Protein AF-A0A8S3D460-F1 (afdb_monomer)

InterPro domains:
  IPR003959 ATPase, AAA-type, core [PF00004] (3-34)
  IPR003960 ATPase, AAA-type, conserved site [PS00674] (6-25)
  IPR027417 P-loop containing nucleoside triphosphate hydrolase [G3DSA:3.40.50.300] (2-35)
  IPR027417 P-loop containing nucleoside triphospha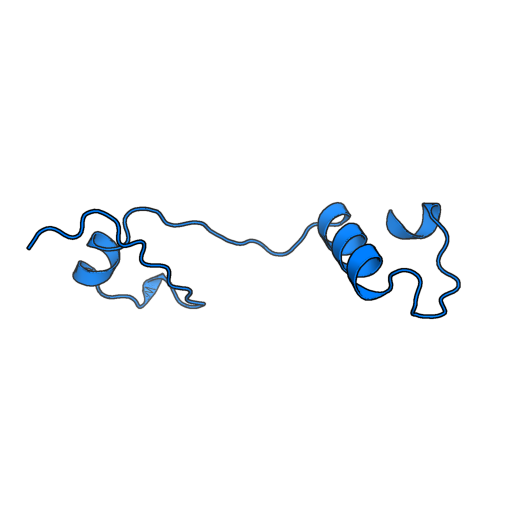te hydrolase [SSF52540] (2-52)
  IPR050304 Microtubule-severing AAA ATPase [PTHR23074] (4-61)

Mean predicted aligned error: 6.46 Å

Secondary structure (DSSP, 8-state):
---TT-------S-GGGS-HHHHHH-------PPP-HHHHHHHHHHHHTTTS-----GGGTT-

Foldseek 3Di:
DDCPPDDDDDDDPCVPPDDPVVCVVCVDDDDDDDDDLLRVLVVCCVVCPPPHDDPDDPVNSRD

pLDDT: mean 87.57, std 9.93, range [49.72, 97.75]

Organism: NCBI:txid392030

Sequence (63 aa):
TDNAGVLVLAATNIPWSLDTAIRRRFEQRIYIPLPGMNERAAMFKTHLGTNTFHTIKEHEWMQ

Solvent-accessib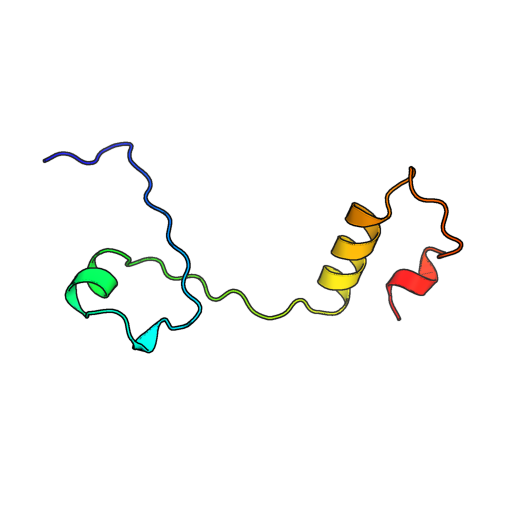le surface area (backbone atoms only — not comparable to full-atom values): 4521 Å² total; per-residue (Å²): 135,86,64,83,92,68,85,88,84,88,86,74,97,59,74,85,78,56,54,69,72,58,51,64,74,50,73,82,77,83,86,82,74,84,74,52,69,70,55,46,32,52,50,49,54,65,75,41,52,89,86,45,94,73,88,83,50,84,79,62,50,78,111

Structure (mmCIF, N/CA/C/O backbone):
data_AF-A0A8S3D460-F1
#
_entry.id   AF-A0A8S3D460-F1
#
loop_
_atom_site.group_PDB
_atom_site.id
_atom_site.type_symbol
_atom_site.label_atom_id
_atom_site.label_alt_id
_atom_site.label_comp_id
_atom_site.label_asym_id
_atom_site.label_entity_id
_atom_site.label_seq_id
_atom_site.pdbx_PDB_ins_code
_atom_site.Cartn_x
_atom_site.Cartn_y
_atom_site.Cartn_z
_atom_site.occupancy
_atom_site.B_iso_or_equiv
_atom_site.auth_seq_id
_atom_site.auth_comp_id
_atom_site.auth_asym_id
_atom_site.auth_atom_id
_atom_site.pdbx_PDB_model_num
ATOM 1 N N . THR A 1 1 ? -13.551 4.870 25.406 1.00 49.72 1 THR A N 1
ATOM 2 C CA . THR A 1 1 ? -12.268 4.335 24.913 1.00 49.72 1 THR A CA 1
ATOM 3 C C . THR A 1 1 ? -11.878 5.165 23.720 1.00 49.72 1 THR A C 1
ATOM 5 O O . THR A 1 1 ? -12.455 5.0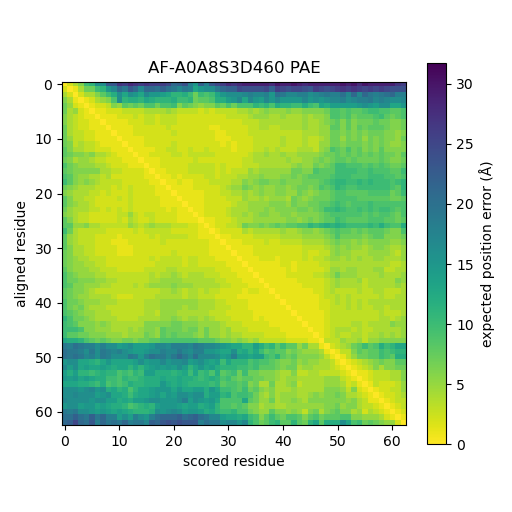04 22.654 1.00 49.72 1 THR A O 1
ATOM 8 N N . ASP A 1 2 ? -11.026 6.155 23.954 1.00 66.38 2 ASP A N 1
ATOM 9 C CA . ASP A 1 2 ? -10.584 7.081 22.918 1.00 66.38 2 ASP A CA 1
A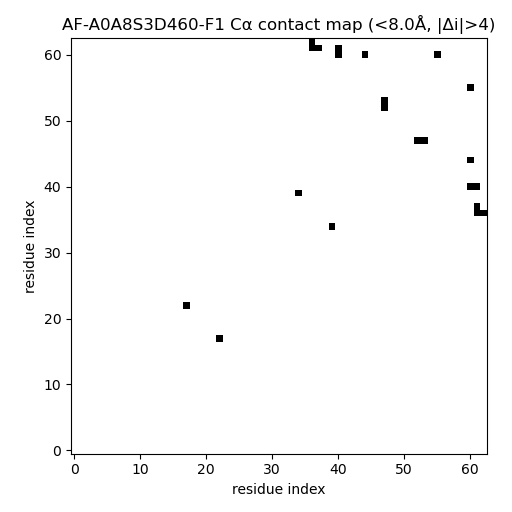TOM 10 C C . ASP A 1 2 ? -9.398 6.448 22.179 1.00 66.38 2 ASP A C 1
ATOM 12 O O . ASP A 1 2 ? -8.329 6.274 22.756 1.00 66.38 2 ASP A O 1
ATOM 16 N N . ASN A 1 3 ? -9.624 6.011 20.938 1.00 74.75 3 ASN A N 1
ATOM 17 C CA . ASN A 1 3 ? -8.586 5.446 20.068 1.00 74.75 3 ASN A CA 1
ATOM 18 C C . ASN A 1 3 ? -7.863 6.547 19.264 1.00 74.75 3 ASN A C 1
ATOM 20 O O . ASN A 1 3 ? -7.234 6.249 18.245 1.00 74.75 3 ASN A O 1
ATOM 24 N N . ALA A 1 4 ? -7.975 7.817 19.675 1.00 84.12 4 ALA A N 1
ATOM 25 C CA . ALA A 1 4 ? -7.275 8.924 19.041 1.00 84.12 4 ALA A CA 1
ATOM 26 C C . ALA A 1 4 ? -5.770 8.629 18.915 1.00 84.12 4 ALA A C 1
ATOM 28 O O . ALA A 1 4 ? -5.087 8.322 19.890 1.00 84.12 4 ALA A O 1
ATOM 29 N N . GLY A 1 5 ? -5.259 8.708 17.684 1.00 89.31 5 GLY A N 1
ATOM 30 C CA . GLY A 1 5 ? -3.843 8.501 17.370 1.00 89.31 5 GLY A CA 1
ATOM 31 C C . GLY A 1 5 ? -3.428 7.062 17.046 1.00 89.31 5 GLY A C 1
ATOM 32 O O . GLY A 1 5 ? -2.260 6.846 16.732 1.00 89.31 5 GLY A O 1
ATOM 33 N N . VAL A 1 6 ? -4.341 6.082 17.064 1.00 91.38 6 VAL A N 1
ATOM 34 C CA . VAL A 1 6 ? -4.026 4.694 16.676 1.00 91.38 6 VAL A CA 1
ATOM 35 C C . VAL A 1 6 ? -4.523 4.399 15.259 1.00 91.38 6 VAL A C 1
ATOM 37 O O . VAL A 1 6 ? -5.722 4.440 14.991 1.00 91.38 6 VAL A O 1
ATOM 40 N N . LEU A 1 7 ? -3.602 4.038 14.359 1.00 91.81 7 LEU A N 1
ATOM 41 C CA . LEU A 1 7 ? -3.917 3.510 13.028 1.00 91.81 7 LEU A CA 1
ATOM 42 C C . LEU A 1 7 ? -3.831 1.981 13.041 1.00 91.81 7 LEU A C 1
ATOM 44 O O . LEU A 1 7 ? -2.797 1.417 13.397 1.00 91.81 7 LEU A O 1
ATOM 48 N N . VAL A 1 8 ? -4.899 1.311 12.605 1.00 91.94 8 VAL A N 1
ATOM 49 C CA . VAL A 1 8 ? -4.931 -0.150 12.456 1.00 91.94 8 VAL A CA 1
ATOM 50 C C . VAL A 1 8 ? -4.929 -0.508 10.974 1.00 91.94 8 VAL A C 1
ATOM 52 O O . VAL A 1 8 ? -5.802 -0.073 10.225 1.00 91.94 8 VAL A O 1
ATOM 55 N N . LEU A 1 9 ? -3.963 -1.333 10.567 1.00 95.56 9 LEU A N 1
ATOM 56 C CA . LEU A 1 9 ? -3.844 -1.885 9.217 1.00 95.56 9 LEU A CA 1
ATOM 57 C C . LEU A 1 9 ? -4.007 -3.408 9.265 1.00 95.56 9 LEU A C 1
ATOM 59 O O . LEU A 1 9 ? -3.562 -4.058 10.209 1.00 95.56 9 LEU A O 1
ATOM 63 N N . ALA A 1 10 ? -4.637 -3.977 8.240 1.00 95.31 10 ALA A N 1
ATOM 64 C CA . ALA A 1 10 ? -4.808 -5.417 8.077 1.00 95.31 10 ALA A CA 1
ATOM 65 C C . ALA A 1 10 ? -4.799 -5.786 6.585 1.00 95.31 10 ALA A C 1
ATOM 67 O O . ALA A 1 10 ? -5.193 -4.980 5.744 1.00 95.31 10 ALA A O 1
ATOM 68 N N . ALA A 1 11 ? -4.380 -7.011 6.263 1.00 96.81 11 ALA A N 1
ATOM 69 C CA . ALA A 1 11 ? -4.373 -7.552 4.904 1.00 96.81 11 ALA A CA 1
ATOM 70 C C . ALA A 1 11 ? -5.023 -8.943 4.881 1.00 96.81 11 ALA A C 1
ATOM 72 O O . ALA A 1 11 ? -4.880 -9.718 5.826 1.00 96.81 11 ALA A O 1
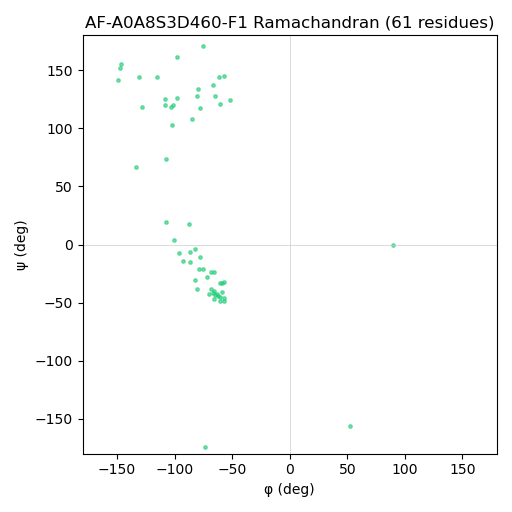ATOM 73 N N . THR A 1 12 ? -5.751 -9.266 3.809 1.00 96.25 12 THR A N 1
ATOM 74 C CA . THR A 1 12 ? -6.3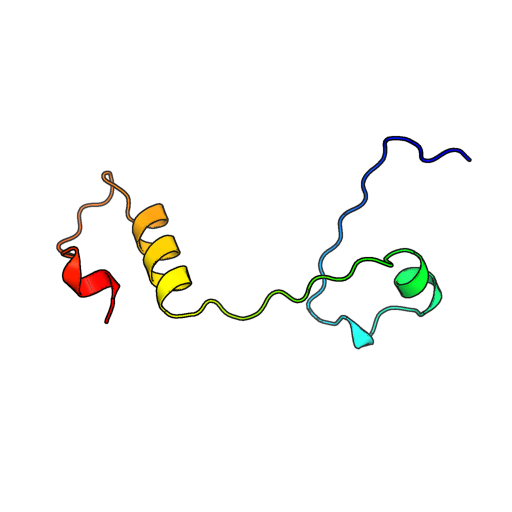73 -10.583 3.614 1.00 96.25 12 THR A CA 1
ATOM 75 C C . THR A 1 12 ? -6.462 -10.928 2.133 1.00 96.25 12 THR A C 1
ATOM 77 O O . THR A 1 12 ? -6.798 -10.074 1.314 1.00 96.25 12 THR A O 1
ATOM 80 N N . ASN A 1 13 ? -6.225 -12.199 1.804 1.00 97.56 13 ASN A N 1
ATOM 81 C CA . ASN A 1 13 ? -6.459 -12.743 0.464 1.00 97.56 13 ASN A CA 1
ATOM 82 C C . ASN A 1 13 ? -7.908 -13.235 0.274 1.00 97.56 13 ASN A C 1
ATOM 84 O O . ASN A 1 13 ? -8.282 -13.617 -0.830 1.00 97.56 13 ASN A O 1
ATOM 88 N N . ILE A 1 14 ? -8.726 -13.251 1.338 1.00 95.38 14 ILE A N 1
ATOM 89 C CA . ILE A 1 14 ? -10.089 -13.810 1.338 1.00 95.38 14 ILE A CA 1
ATOM 90 C C . ILE A 1 14 ? -11.070 -12.823 2.014 1.00 95.38 14 ILE A C 1
ATOM 92 O O . ILE A 1 14 ? -11.593 -13.092 3.099 1.00 95.38 14 ILE A O 1
ATOM 96 N N . PRO A 1 15 ? -11.328 -11.639 1.425 1.00 93.12 15 PRO A N 1
ATOM 97 C CA . PRO A 1 15 ? -12.109 -10.577 2.073 1.00 93.12 15 PRO A CA 1
ATOM 98 C C . PRO A 1 15 ? -13.588 -10.929 2.316 1.00 93.12 15 PRO A C 1
ATOM 100 O O . PRO A 1 15 ? -14.216 -10.360 3.209 1.00 93.12 15 PRO A O 1
ATOM 103 N N . TRP A 1 16 ? -14.159 -11.861 1.548 1.00 92.81 16 TRP A N 1
ATOM 104 C CA . TRP A 1 16 ? -15.558 -12.291 1.688 1.00 92.81 16 TRP A CA 1
ATOM 105 C C . TRP A 1 16 ? -15.805 -13.211 2.888 1.00 92.81 16 TRP A C 1
ATOM 107 O O . TRP A 1 16 ? -16.938 -13.284 3.355 1.00 92.81 16 TRP A O 1
ATOM 117 N N . SER A 1 17 ? -14.770 -13.874 3.410 1.00 95.44 17 SER A N 1
ATOM 118 C CA . SER A 1 17 ? -14.880 -14.768 4.573 1.00 95.44 17 SER A CA 1
ATOM 119 C C . SER A 1 17 ? -14.850 -14.032 5.916 1.00 95.44 17 SER A C 1
ATOM 121 O O . SER A 1 17 ? -14.990 -14.661 6.961 1.00 95.44 17 SER A O 1
ATOM 123 N N . LEU A 1 18 ? -14.645 -12.712 5.910 1.00 93.88 18 LEU A N 1
ATOM 124 C CA . LEU A 1 18 ? -14.544 -11.920 7.129 1.00 93.88 18 LEU A CA 1
ATOM 125 C C . LEU A 1 18 ? -15.927 -11.621 7.716 1.00 93.88 18 LEU A C 1
ATOM 127 O O . LEU A 1 18 ? -16.826 -11.171 6.999 1.00 93.88 18 LEU A O 1
ATOM 131 N N . ASP A 1 19 ? -16.067 -11.806 9.031 1.00 95.00 19 ASP A N 1
ATOM 132 C CA . ASP A 1 19 ? -17.314 -11.511 9.734 1.00 95.00 19 ASP A CA 1
ATOM 133 C C . ASP A 1 19 ? -17.760 -10.050 9.536 1.00 95.00 19 ASP A C 1
ATOM 135 O O . ASP A 1 19 ? -16.957 -9.111 9.461 1.00 95.00 19 ASP A O 1
ATOM 139 N N . THR A 1 20 ? -19.075 -9.854 9.473 1.00 94.00 20 THR A N 1
ATOM 140 C CA . THR A 1 20 ? -19.685 -8.543 9.239 1.00 94.00 20 THR A CA 1
ATOM 141 C C . THR A 1 20 ? -19.344 -7.507 10.311 1.00 94.00 20 THR A C 1
ATOM 143 O O . THR A 1 20 ? -19.183 -6.334 9.968 1.00 94.00 20 THR A O 1
ATOM 146 N N . ALA A 1 21 ? -19.169 -7.899 11.578 1.00 94.50 21 ALA A N 1
ATOM 147 C CA . ALA A 1 21 ? -18.786 -6.978 12.643 1.00 94.50 21 ALA A CA 1
ATOM 148 C C . ALA A 1 21 ? -17.349 -6.477 12.460 1.00 94.50 21 ALA A C 1
ATOM 150 O O . ALA A 1 21 ? -17.081 -5.292 12.655 1.00 94.50 21 ALA A O 1
ATOM 151 N N . ILE A 1 22 ? -16.434 -7.344 12.017 1.00 91.69 22 ILE A N 1
ATOM 152 C CA . ILE A 1 22 ? -15.056 -6.947 11.709 1.00 91.69 22 ILE A CA 1
ATOM 153 C C . ILE A 1 22 ? -15.015 -6.080 10.450 1.00 91.69 22 ILE A C 1
ATOM 155 O O . ILE A 1 22 ? -14.371 -5.034 10.450 1.00 91.69 22 ILE A O 1
ATOM 159 N N . ARG A 1 23 ? -15.768 -6.439 9.404 1.00 90.50 23 ARG A N 1
ATOM 160 C CA . ARG A 1 23 ? -15.881 -5.619 8.185 1.00 90.50 23 ARG A CA 1
ATOM 161 C C . ARG A 1 23 ? -16.379 -4.199 8.460 1.00 90.50 23 ARG A C 1
ATOM 163 O O . ARG A 1 23 ? -15.975 -3.287 7.753 1.00 90.50 23 ARG A O 1
ATOM 170 N N . ARG A 1 24 ? -17.236 -4.004 9.468 1.00 92.06 24 ARG A N 1
ATOM 171 C CA . ARG A 1 24 ? -17.690 -2.671 9.908 1.00 92.06 24 ARG A CA 1
ATOM 172 C C . ARG A 1 24 ? -16.605 -1.877 10.635 1.00 92.06 24 ARG A C 1
ATOM 174 O O . ARG A 1 24 ? -16.636 -0.661 10.583 1.00 92.06 24 ARG A O 1
ATOM 181 N N . ARG A 1 25 ? -15.651 -2.542 11.296 1.00 92.19 25 ARG A N 1
ATOM 182 C CA . ARG A 1 25 ? -14.514 -1.880 11.964 1.00 92.19 25 ARG A CA 1
ATOM 183 C C . ARG A 1 25 ? -13.405 -1.468 10.990 1.00 92.19 25 ARG A C 1
ATOM 185 O O . ARG A 1 25 ? -12.629 -0.578 11.311 1.00 92.19 25 ARG A O 1
ATOM 192 N N . PHE A 1 26 ? -13.346 -2.091 9.812 1.00 93.00 26 PHE A N 1
ATOM 193 C CA . PHE A 1 26 ? -12.434 -1.743 8.720 1.00 93.00 26 PHE A CA 1
ATOM 194 C C . PHE A 1 26 ? -13.197 -1.074 7.572 1.00 93.00 26 PHE A C 1
ATOM 196 O O . PHE A 1 26 ? -13.456 -1.676 6.528 1.00 93.00 26 PHE A O 1
ATOM 203 N N . GLU A 1 27 ? -13.596 0.178 7.786 1.00 87.62 27 GLU A N 1
ATOM 204 C CA . GLU A 1 27 ? -14.434 0.915 6.836 1.00 87.62 27 GLU A CA 1
ATOM 205 C C . GLU A 1 27 ? -13.704 1.188 5.511 1.00 87.62 27 GLU A C 1
ATOM 207 O O . GLU A 1 27 ? -14.247 0.912 4.434 1.00 87.62 27 GLU A O 1
ATOM 212 N N . GLN A 1 28 ? -12.455 1.660 5.598 1.00 92.94 28 GLN A N 1
ATOM 213 C CA . GLN A 1 28 ? -11.578 1.902 4.452 1.00 92.94 28 GLN A CA 1
ATOM 214 C C . GLN A 1 28 ? -10.990 0.582 3.946 1.00 92.94 28 GLN A C 1
ATOM 216 O O . GLN A 1 28 ? -10.258 -0.106 4.657 1.00 92.94 28 GLN A O 1
ATOM 221 N N . ARG A 1 29 ? -11.319 0.226 2.702 1.00 93.50 29 ARG A N 1
ATOM 222 C CA . ARG A 1 29 ? -10.884 -1.016 2.053 1.00 93.50 29 ARG A CA 1
ATOM 223 C C . ARG A 1 29 ? -10.260 -0.684 0.709 1.00 93.50 29 ARG A C 1
ATOM 225 O O . ARG A 1 29 ? -10.935 -0.147 -0.165 1.00 93.50 29 ARG A O 1
ATOM 232 N N . ILE A 1 30 ? -8.985 -1.024 0.560 1.00 96.31 30 ILE A N 1
ATOM 233 C CA . ILE A 1 30 ? -8.214 -0.793 -0.660 1.00 96.31 30 ILE A CA 1
ATOM 234 C C . ILE A 1 30 ? -7.993 -2.146 -1.331 1.00 96.31 30 ILE A C 1
ATOM 236 O O . ILE A 1 30 ? -7.420 -3.056 -0.733 1.00 96.31 30 ILE A O 1
ATOM 240 N N . TYR A 1 31 ? -8.473 -2.286 -2.565 1.00 96.75 31 TYR A N 1
ATOM 241 C CA . TYR A 1 31 ? -8.153 -3.442 -3.392 1.00 96.75 31 TYR A CA 1
ATOM 242 C C . TYR A 1 31 ? -6.772 -3.248 -4.018 1.00 96.75 31 TYR A C 1
ATOM 244 O O . TYR A 1 31 ? -6.519 -2.216 -4.636 1.00 96.75 31 TYR A O 1
ATOM 252 N N . ILE A 1 32 ? -5.897 -4.241 -3.860 1.00 97.12 32 ILE A N 1
ATOM 253 C CA . ILE A 1 32 ? -4.568 -4.256 -4.473 1.00 97.12 32 ILE A CA 1
ATOM 254 C C . ILE A 1 32 ? -4.624 -5.189 -5.692 1.00 97.12 32 ILE A C 1
ATOM 256 O O . ILE A 1 32 ? -4.665 -6.409 -5.507 1.00 97.12 32 ILE A O 1
ATOM 260 N N . PRO A 1 33 ? -4.688 -4.654 -6.927 1.00 97.25 33 PRO A N 1
ATOM 261 C CA . PRO A 1 33 ? -4.678 -5.470 -8.134 1.00 97.25 33 PRO A CA 1
ATOM 262 C C . PRO A 1 33 ? -3.274 -6.014 -8.426 1.00 97.25 33 PRO A C 1
ATOM 264 O O . PRO A 1 33 ? -2.277 -5.592 -7.836 1.00 97.25 33 PRO A O 1
ATOM 267 N N . LEU A 1 34 ? -3.192 -6.926 -9.396 1.00 97.75 34 LEU A N 1
ATOM 268 C CA . LEU A 1 34 ? -1.910 -7.303 -9.986 1.00 97.75 34 LEU A CA 1
ATOM 269 C C . LEU A 1 34 ? -1.248 -6.083 -10.651 1.00 97.75 34 LEU A C 1
ATOM 271 O O . LEU A 1 34 ? -1.954 -5.262 -11.244 1.00 97.75 34 LEU A O 1
ATOM 275 N N . PRO A 1 35 ? 0.091 -5.967 -10.595 1.00 96.62 35 PRO A N 1
ATOM 276 C CA . PRO A 1 35 ? 0.796 -4.850 -11.204 1.00 96.62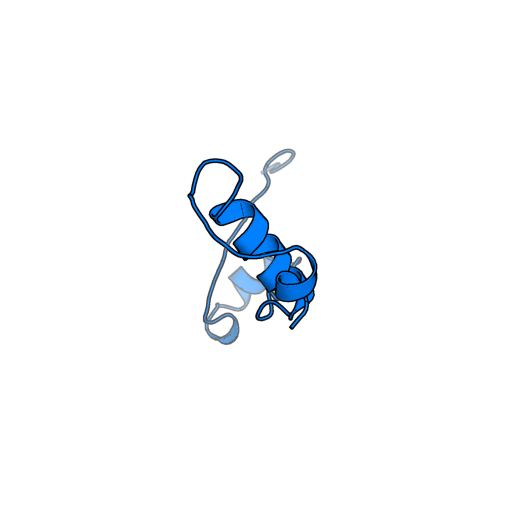 35 PRO A CA 1
ATOM 277 C C . PRO A 1 35 ? 0.668 -4.892 -12.729 1.00 96.62 35 PRO A C 1
ATOM 279 O O . PRO A 1 35 ? 0.818 -5.948 -13.360 1.00 96.62 35 PRO A O 1
ATOM 282 N N . GLY A 1 36 ? 0.427 -3.726 -13.324 1.00 94.88 36 GLY A N 1
ATOM 283 C CA . GLY A 1 36 ? 0.476 -3.523 -14.763 1.00 94.88 36 GLY A CA 1
ATOM 284 C C . GLY A 1 36 ? 1.911 -3.509 -15.287 1.00 94.88 36 GLY A C 1
ATOM 285 O O . GLY A 1 36 ? 2.874 -3.809 -14.580 1.00 94.88 36 GLY A O 1
ATOM 286 N N . MET A 1 37 ? 2.058 -3.216 -16.576 1.00 91.81 37 MET A N 1
ATOM 287 C CA . MET A 1 37 ? 3.363 -3.228 -17.244 1.00 91.81 37 MET A CA 1
ATOM 288 C C . MET A 1 37 ? 4.329 -2.216 -16.616 1.00 91.81 37 MET A C 1
ATOM 290 O O . MET A 1 37 ? 5.438 -2.585 -16.236 1.00 91.81 37 MET A O 1
ATOM 294 N N . ASN A 1 38 ? 3.873 -0.979 -16.417 1.00 91.81 38 ASN A N 1
ATOM 295 C CA . ASN A 1 38 ? 4.691 0.096 -15.857 1.00 91.81 38 ASN A CA 1
ATOM 296 C C . ASN A 1 38 ? 5.086 -0.183 -14.400 1.00 91.81 38 ASN A C 1
ATOM 298 O O . ASN A 1 38 ? 6.228 0.053 -14.010 1.00 91.81 38 ASN A O 1
ATOM 302 N N . GLU A 1 39 ? 4.170 -0.721 -13.591 1.00 94.25 39 GLU A N 1
ATOM 303 C CA . GLU A 1 39 ? 4.445 -1.069 -12.197 1.00 94.25 39 GLU A CA 1
ATOM 304 C C . GLU A 1 39 ? 5.454 -2.215 -12.105 1.00 94.25 39 GLU A C 1
ATOM 306 O O . GLU A 1 39 ? 6.386 -2.143 -11.307 1.00 94.25 39 GLU A O 1
ATOM 311 N N . ARG A 1 40 ? 5.330 -3.246 -12.954 1.00 92.62 40 ARG A N 1
ATOM 312 C CA . ARG A 1 40 ? 6.318 -4.334 -13.017 1.00 92.62 40 ARG A CA 1
ATOM 313 C C . ARG A 1 40 ? 7.689 -3.820 -13.443 1.00 92.62 40 ARG A C 1
ATOM 315 O O . ARG A 1 40 ? 8.678 -4.184 -12.813 1.00 92.62 40 ARG A O 1
ATOM 322 N N . ALA A 1 41 ? 7.754 -2.960 -14.458 1.00 89.50 41 ALA A N 1
ATOM 323 C CA .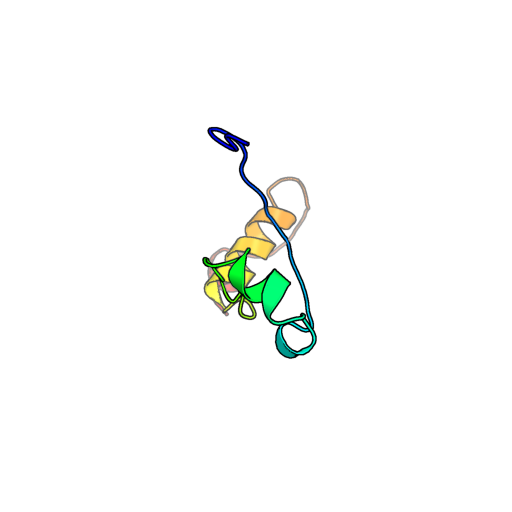 ALA A 1 41 ? 8.998 -2.336 -14.902 1.00 89.50 41 ALA A CA 1
ATOM 324 C C . ALA A 1 41 ? 9.681 -1.571 -13.757 1.00 89.50 41 ALA A C 1
ATOM 326 O O . ALA A 1 41 ? 10.869 -1.765 -13.492 1.00 89.50 41 ALA A O 1
ATOM 327 N N . ALA A 1 42 ? 8.909 -0.773 -13.011 1.00 90.38 42 ALA A N 1
ATOM 328 C CA . ALA A 1 42 ? 9.398 -0.070 -11.830 1.00 90.38 42 ALA A CA 1
ATOM 329 C C . ALA A 1 42 ? 9.899 -1.043 -10.750 1.00 90.38 42 ALA A C 1
ATOM 331 O O . ALA A 1 42 ? 10.995 -0.855 -10.225 1.00 90.38 42 ALA A O 1
ATOM 332 N N . MET A 1 43 ? 9.150 -2.116 -10.466 1.00 90.69 43 MET A N 1
ATOM 333 C CA . MET A 1 43 ? 9.578 -3.152 -9.524 1.00 90.69 43 MET A CA 1
ATOM 334 C C . MET A 1 43 ? 10.919 -3.760 -9.937 1.00 90.69 43 MET A C 1
ATOM 336 O O . MET A 1 43 ? 11.822 -3.834 -9.104 1.00 90.69 43 MET A O 1
ATOM 340 N N . PHE A 1 44 ? 11.095 -4.159 -11.198 1.00 88.62 44 PHE A N 1
ATOM 341 C CA . PHE A 1 44 ? 12.368 -4.719 -11.646 1.00 88.62 44 PHE A CA 1
ATOM 342 C C . PHE A 1 44 ? 13.512 -3.707 -11.556 1.00 88.62 44 PHE A C 1
ATOM 344 O O . PHE A 1 44 ? 14.579 -4.061 -11.058 1.00 88.62 44 PHE A O 1
ATOM 351 N N . LYS A 1 45 ? 13.291 -2.447 -11.952 1.00 87.12 45 LYS A N 1
ATOM 352 C CA . LYS A 1 45 ? 14.300 -1.383 -11.839 1.00 87.12 45 LYS A CA 1
ATOM 353 C C . LYS A 1 45 ? 14.738 -1.176 -10.386 1.00 87.12 45 LYS A C 1
ATOM 355 O O . LYS A 1 45 ? 15.932 -1.051 -10.123 1.00 87.12 45 LYS A O 1
ATOM 360 N N . THR A 1 46 ? 13.800 -1.207 -9.436 1.00 89.25 46 THR A N 1
ATOM 361 C CA . THR A 1 46 ? 14.095 -1.120 -7.996 1.00 89.25 46 THR A CA 1
ATOM 362 C C . THR A 1 46 ? 14.889 -2.322 -7.484 1.00 89.25 46 THR A C 1
ATOM 364 O O . THR A 1 46 ? 15.833 -2.134 -6.723 1.00 89.25 46 THR A O 1
ATOM 367 N N . HIS A 1 47 ? 14.529 -3.546 -7.881 1.00 87.56 47 HIS A N 1
ATOM 368 C CA . HIS A 1 47 ? 15.147 -4.761 -7.334 1.00 87.56 47 HIS A CA 1
ATOM 369 C C . HIS A 1 47 ? 16.478 -5.125 -8.002 1.00 87.56 47 HIS A C 1
ATOM 371 O O . HIS A 1 47 ? 17.344 -5.698 -7.347 1.00 87.56 47 HIS A O 1
ATOM 377 N N . LEU A 1 48 ? 16.664 -4.792 -9.281 1.00 87.25 48 LEU A N 1
ATOM 378 C CA . LEU A 1 48 ? 17.937 -4.988 -9.975 1.00 87.25 48 LEU A CA 1
ATOM 379 C C . LEU A 1 48 ? 18.918 -3.857 -9.638 1.00 87.25 48 LEU A C 1
ATOM 381 O O . LEU A 1 48 ? 20.092 -4.128 -9.376 1.00 87.25 48 LEU A O 1
ATOM 385 N N . GLY A 1 49 ? 18.429 -2.618 -9.523 1.00 72.00 49 GLY A N 1
ATOM 386 C CA . GLY A 1 49 ? 19.215 -1.472 -9.067 1.00 72.00 49 GLY A CA 1
ATOM 387 C C . GLY A 1 49 ? 20.529 -1.296 -9.838 1.00 72.00 49 GLY A C 1
ATOM 388 O O . GLY A 1 49 ? 20.680 -1.763 -10.959 1.00 72.00 49 GLY A O 1
ATOM 389 N N . THR A 1 50 ? 21.512 -0.630 -9.235 1.00 69.50 50 THR A N 1
ATOM 390 C CA . THR A 1 50 ? 22.869 -0.478 -9.802 1.00 69.50 50 THR A CA 1
ATOM 391 C C . THR A 1 50 ? 23.845 -1.559 -9.340 1.00 69.50 50 THR A C 1
ATOM 393 O O . THR A 1 50 ? 24.929 -1.688 -9.899 1.00 69.50 50 THR A O 1
ATOM 396 N N . ASN A 1 51 ? 23.482 -2.313 -8.299 1.00 72.56 51 ASN A N 1
ATOM 397 C CA . ASN A 1 51 ? 24.379 -3.253 -7.619 1.00 72.56 51 ASN A CA 1
ATOM 398 C C . ASN A 1 51 ? 24.231 -4.695 -8.116 1.00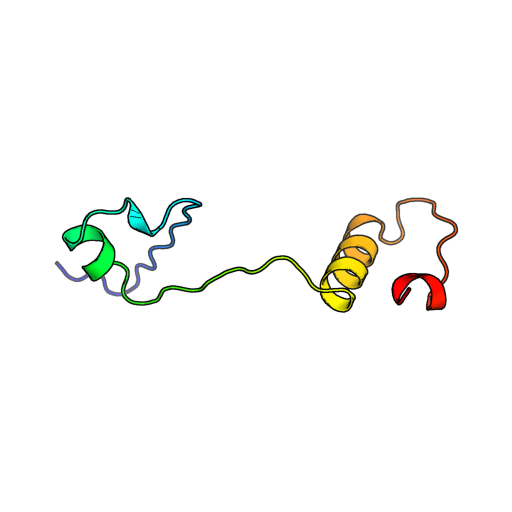 72.56 51 ASN A C 1
ATOM 400 O O . ASN A 1 51 ? 25.029 -5.552 -7.742 1.00 72.56 51 ASN A O 1
ATOM 404 N N . THR A 1 52 ? 23.237 -4.963 -8.961 1.00 80.44 52 THR A N 1
ATOM 405 C CA . THR A 1 52 ? 23.099 -6.243 -9.655 1.00 80.44 52 THR A CA 1
ATOM 406 C C . THR A 1 52 ? 23.561 -6.052 -11.088 1.00 80.44 52 THR A C 1
ATOM 408 O O . THR A 1 52 ? 22.964 -5.269 -11.826 1.00 80.44 52 THR A O 1
ATOM 411 N N . PHE A 1 53 ? 24.610 -6.764 -11.502 1.00 84.12 53 PHE A N 1
ATOM 412 C CA . PHE A 1 53 ? 25.027 -6.768 -12.902 1.00 84.12 53 PHE A CA 1
ATOM 413 C C . PHE A 1 53 ? 23.893 -7.308 -13.776 1.00 84.12 53 PHE A C 1
ATOM 415 O O . PHE A 1 53 ? 23.443 -8.438 -13.599 1.00 84.12 53 PHE A O 1
ATOM 422 N N . HIS A 1 54 ? 23.439 -6.494 -14.721 1.00 83.75 54 HIS A N 1
ATOM 423 C CA . HIS A 1 54 ? 22.432 -6.866 -15.704 1.00 83.75 54 HIS A CA 1
ATOM 424 C C . HIS A 1 54 ? 22.713 -6.146 -17.025 1.00 83.75 54 HIS A C 1
ATOM 426 O O . HIS A 1 54 ? 23.357 -5.100 -17.053 1.00 83.75 54 HIS A O 1
ATOM 432 N N . THR A 1 55 ? 22.235 -6.716 -18.128 1.00 85.75 55 THR A N 1
ATOM 433 C CA . THR A 1 55 ? 22.421 -6.164 -19.482 1.00 85.75 55 THR A CA 1
ATOM 434 C C . THR A 1 55 ? 21.192 -5.418 -20.004 1.00 85.75 55 THR A C 1
ATOM 436 O O . THR A 1 55 ? 21.197 -5.001 -21.159 1.00 85.75 55 THR A O 1
ATOM 439 N N . ILE A 1 56 ? 20.154 -5.276 -19.171 1.00 83.94 56 ILE A N 1
ATOM 440 C CA . ILE A 1 56 ? 18.883 -4.629 -19.521 1.00 83.94 56 ILE A CA 1
ATOM 441 C C . ILE A 1 56 ? 19.117 -3.142 -19.807 1.00 83.94 56 ILE A C 1
ATOM 443 O O . ILE A 1 56 ? 19.714 -2.422 -19.005 1.00 83.94 56 ILE A O 1
ATOM 447 N N . LYS A 1 57 ? 18.636 -2.683 -20.958 1.00 81.88 57 LYS A N 1
ATOM 448 C CA . LYS A 1 57 ? 18.683 -1.295 -21.429 1.00 81.88 57 LYS A CA 1
ATOM 449 C C . LYS A 1 57 ? 17.361 -0.584 -21.143 1.00 81.88 57 LYS A C 1
ATOM 451 O O . LYS A 1 57 ? 16.323 -1.216 -20.999 1.00 81.88 57 LYS A O 1
ATOM 456 N N . GLU A 1 58 ? 17.365 0.752 -21.154 1.00 77.31 58 GLU A N 1
ATOM 457 C CA . GLU A 1 58 ? 16.178 1.530 -20.756 1.00 77.31 58 GLU A CA 1
ATOM 458 C C . GLU A 1 58 ? 14.921 1.224 -21.602 1.00 77.31 58 GLU A C 1
ATOM 460 O O . GLU A 1 58 ? 13.810 1.210 -21.085 1.00 77.31 58 GLU A O 1
ATOM 465 N N . HIS A 1 59 ? 15.089 0.916 -22.893 1.00 79.88 59 HIS A N 1
ATOM 466 C CA . HIS A 1 59 ? 13.981 0.574 -23.796 1.00 79.88 59 HIS A CA 1
ATOM 467 C C . HIS A 1 59 ? 13.449 -0.860 -23.621 1.00 79.88 59 HIS A C 1
ATOM 469 O O . HIS A 1 59 ? 12.414 -1.195 -24.189 1.00 79.88 59 HIS A O 1
ATOM 475 N N . GLU A 1 60 ? 14.148 -1.715 -22.871 1.00 76.25 60 GLU A N 1
ATOM 476 C CA . GLU A 1 60 ? 13.728 -3.093 -22.587 1.00 76.25 60 GLU A CA 1
ATOM 477 C C . GLU A 1 60 ? 12.803 -3.166 -21.363 1.00 76.25 60 GLU A C 1
ATOM 479 O O . GLU A 1 60 ? 12.092 -4.150 -21.197 1.00 76.25 60 GLU A O 1
ATOM 484 N N . TRP A 1 61 ? 12.740 -2.110 -20.541 1.00 73.81 61 TRP A N 1
ATOM 485 C CA . TRP A 1 61 ? 11.815 -2.037 -19.403 1.00 73.81 61 TRP A CA 1
ATOM 486 C C . TRP A 1 61 ? 10.345 -1.922 -19.811 1.00 73.81 61 TRP A C 1
ATOM 488 O O . TRP A 1 61 ? 9.469 -2.249 -19.017 1.00 73.81 61 TRP A O 1
ATOM 498 N N . MET A 1 62 ? 10.078 -1.424 -21.018 1.00 67.94 62 MET A N 1
ATOM 499 C CA . MET A 1 62 ? 8.738 -1.048 -21.485 1.00 67.94 62 MET A CA 1
ATOM 500 C C . MET A 1 62 ? 8.177 -2.027 -22.531 1.00 67.94 62 MET A C 1
ATOM 502 O O . MET A 1 62 ? 7.294 -1.646 -23.299 1.00 67.94 62 MET A O 1
ATOM 506 N N . GLN A 1 63 ? 8.724 -3.248 -22.594 1.00 61.44 63 GLN A N 1
ATOM 507 C CA . GLN A 1 63 ? 8.243 -4.332 -23.462 1.00 61.44 63 GLN A CA 1
ATOM 508 C C . GLN A 1 63 ? 7.185 -5.203 -22.772 1.00 61.44 63 GLN A C 1
ATOM 510 O O . GLN A 1 63 ? 7.255 -5.390 -21.534 1.00 61.44 63 GLN A O 1
#

Radius of gyration: 19.31 Å; Cα contacts (8 Å, |Δi|>4): 11; chains: 1; bounding box: 45×24×49 Å